Protein AF-A0A9D6DFU1-F1 (afdb_monomer_lite)

Foldseek 3Di:
DLVLLVVLLVVLCVVCVPPDQVQQLPDLDPPDARNLLVLLQLLLLLCCQQPPVVPHDDGPDPCSCVQHVPVNDDRNCNSVDPGDGPVVSVVSSVVSSVVNSVSVVPDDDDPSNVVSVVVSSVVSVVD

Structure (mmCIF, N/CA/C/O backbone):
data_AF-A0A9D6DFU1-F1
#
_entry.id   AF-A0A9D6DFU1-F1
#
loop_
_atom_site.group_PDB
_atom_site.id
_atom_site.type_symbol
_atom_site.label_atom_id
_atom_site.label_alt_id
_atom_site.label_comp_id
_atom_site.label_asym_id
_atom_site.label_entity_id
_atom_site.label_seq_id
_atom_site.pdbx_PDB_ins_code
_atom_site.Cartn_x
_atom_site.Cartn_y
_atom_site.Cartn_z
_atom_site.occupancy
_atom_site.B_iso_or_equiv
_atom_site.auth_seq_id
_atom_site.auth_comp_id
_atom_site.auth_asym_id
_atom_site.auth_atom_id
_atom_site.pdbx_PDB_model_num
ATOM 1 N N . MET A 1 1 ? -16.594 -4.022 7.033 1.00 90.56 1 MET A N 1
ATOM 2 C CA . MET A 1 1 ? -15.327 -3.280 6.840 1.00 90.56 1 MET A CA 1
ATOM 3 C C . MET A 1 1 ? -14.177 -4.245 6.630 1.00 90.56 1 MET A C 1
ATOM 5 O O . MET A 1 1 ? -13.506 -4.096 5.626 1.00 90.56 1 MET A O 1
ATOM 9 N N . THR A 1 2 ? -13.998 -5.253 7.495 1.00 95.56 2 THR A N 1
ATOM 10 C CA . THR A 1 2 ? -13.012 -6.333 7.288 1.00 95.56 2 THR A CA 1
ATOM 11 C C . THR A 1 2 ? -13.123 -6.966 5.905 1.00 95.56 2 THR A C 1
ATOM 13 O O . THR A 1 2 ? -12.137 -6.986 5.185 1.00 95.56 2 THR A O 1
ATOM 16 N N . ASP A 1 3 ? -14.332 -7.363 5.498 1.00 97.38 3 ASP A N 1
ATOM 17 C CA . ASP A 1 3 ? -14.544 -8.051 4.219 1.00 97.38 3 ASP A CA 1
ATOM 18 C C . ASP A 1 3 ? -14.146 -7.178 3.025 1.00 97.38 3 ASP A C 1
ATOM 20 O O . ASP A 1 3 ? -13.471 -7.660 2.130 1.00 97.38 3 ASP A O 1
ATOM 24 N N . LEU A 1 4 ? -14.467 -5.877 3.062 1.00 97.88 4 LEU A N 1
ATOM 25 C CA . LEU A 1 4 ? -14.084 -4.917 2.017 1.00 97.88 4 LEU A CA 1
ATOM 26 C C . LEU A 1 4 ? -12.561 -4.783 1.895 1.00 97.88 4 LEU A C 1
ATOM 28 O O . LEU A 1 4 ? -12.022 -4.783 0.797 1.00 97.88 4 LEU A O 1
ATOM 32 N N . VAL A 1 5 ? -11.864 -4.683 3.031 1.00 98.50 5 VAL A N 1
ATOM 33 C CA . VAL A 1 5 ? -10.397 -4.591 3.064 1.00 98.50 5 VAL A CA 1
ATOM 34 C C . VAL A 1 5 ? -9.761 -5.878 2.538 1.00 98.50 5 VAL A C 1
ATOM 36 O O . VAL A 1 5 ? -8.813 -5.825 1.757 1.00 98.50 5 VAL A O 1
ATOM 39 N N . THR A 1 6 ? -10.278 -7.036 2.953 1.00 98.50 6 THR A N 1
ATOM 40 C CA . THR A 1 6 ? -9.779 -8.338 2.503 1.00 98.50 6 THR A CA 1
ATOM 41 C C . THR A 1 6 ? -10.053 -8.570 1.019 1.00 98.50 6 THR A C 1
ATOM 43 O O . THR A 1 6 ? -9.173 -9.076 0.329 1.00 98.50 6 THR A O 1
ATOM 46 N N . GLU A 1 7 ? -11.228 -8.189 0.517 1.00 98.62 7 GLU A N 1
ATOM 47 C CA . GLU A 1 7 ? -11.605 -8.330 -0.892 1.00 98.62 7 GLU A CA 1
ATOM 48 C C . GLU A 1 7 ? -10.728 -7.462 -1.800 1.00 98.62 7 GLU A C 1
ATOM 50 O O . GLU A 1 7 ? -10.139 -7.997 -2.738 1.00 98.62 7 GLU A O 1
ATOM 55 N N . ALA A 1 8 ? -10.564 -6.172 -1.479 1.00 98.69 8 ALA A N 1
ATOM 56 C CA . ALA A 1 8 ? -9.706 -5.267 -2.246 1.00 98.69 8 ALA A CA 1
ATOM 57 C C . ALA A 1 8 ? -8.266 -5.801 -2.321 1.00 98.69 8 ALA A C 1
ATOM 59 O O . ALA A 1 8 ? -7.721 -5.993 -3.408 1.00 98.69 8 ALA A O 1
ATOM 60 N N . ARG A 1 9 ? -7.685 -6.184 -1.172 1.00 98.69 9 ARG A N 1
ATOM 61 C CA . ARG A 1 9 ? -6.326 -6.744 -1.133 1.00 98.69 9 ARG A CA 1
ATOM 62 C C . ARG A 1 9 ? -6.214 -8.052 -1.910 1.00 98.69 9 ARG A C 1
ATOM 64 O O . ARG A 1 9 ? -5.238 -8.256 -2.630 1.00 98.69 9 ARG A O 1
ATOM 71 N N . ALA A 1 10 ? -7.186 -8.953 -1.768 1.00 98.69 10 ALA A N 1
ATOM 72 C CA . ALA A 1 10 ? -7.193 -10.211 -2.507 1.00 98.69 10 ALA A CA 1
ATOM 73 C C . ALA A 1 10 ? -7.251 -9.964 -4.019 1.00 98.69 10 ALA A C 1
ATOM 75 O O . ALA A 1 10 ? -6.532 -10.624 -4.769 1.00 98.69 10 ALA A O 1
ATOM 76 N N . ARG A 1 11 ? -8.041 -8.977 -4.459 1.00 98.69 11 ARG A N 1
ATOM 77 C CA . ARG A 1 11 ? -8.144 -8.600 -5.866 1.00 98.69 11 ARG A CA 1
ATOM 78 C C . ARG A 1 11 ? -6.831 -8.041 -6.410 1.00 98.69 11 ARG A C 1
ATOM 80 O O . ARG A 1 11 ? -6.394 -8.484 -7.468 1.00 98.69 11 ARG A O 1
ATOM 87 N N . THR A 1 12 ? -6.168 -7.137 -5.689 1.00 98.69 12 THR A N 1
ATOM 88 C CA . THR A 1 12 ? -4.846 -6.621 -6.081 1.00 98.69 12 THR A CA 1
ATOM 89 C C . THR A 1 12 ? -3.823 -7.747 -6.218 1.00 98.69 12 THR A C 1
ATOM 91 O O . THR A 1 12 ? -3.077 -7.778 -7.193 1.00 98.69 12 THR A O 1
ATOM 94 N N . LEU A 1 13 ? -3.807 -8.704 -5.283 1.00 98.69 13 LEU A N 1
ATOM 95 C CA . LEU A 1 13 ? -2.904 -9.859 -5.343 1.00 98.69 13 LEU A CA 1
ATOM 96 C C . LEU A 1 13 ? -3.216 -10.791 -6.520 1.00 98.69 13 LEU A C 1
ATOM 98 O O . LEU A 1 13 ? -2.290 -11.286 -7.158 1.00 98.69 13 LEU A O 1
ATOM 102 N N . GLU A 1 14 ? -4.495 -11.014 -6.829 1.00 98.56 14 GLU A N 1
ATOM 103 C CA . GLU A 1 14 ? -4.923 -11.797 -7.993 1.00 98.56 14 GLU A CA 1
ATOM 104 C C . GLU A 1 14 ? -4.436 -11.164 -9.305 1.00 98.56 14 GLU A C 1
ATOM 106 O O . GLU A 1 14 ? -3.911 -11.869 -10.163 1.00 98.56 14 GLU A O 1
ATOM 111 N N . LEU A 1 15 ? -4.550 -9.836 -9.438 1.00 98.31 15 LEU A N 1
ATOM 112 C CA . LEU A 1 15 ? -4.170 -9.087 -10.644 1.00 98.31 15 LEU A CA 1
ATOM 113 C C . LEU A 1 15 ? -2.673 -9.143 -10.976 1.00 98.31 15 LEU A C 1
ATOM 115 O O . LEU A 1 15 ? -2.296 -8.863 -12.112 1.00 98.31 15 LEU A O 1
ATOM 119 N N . ILE A 1 16 ? -1.825 -9.478 -10.002 1.00 97.69 16 ILE A N 1
ATOM 120 C CA . ILE A 1 16 ? -0.374 -9.592 -10.191 1.00 97.69 16 ILE A CA 1
ATOM 121 C C . ILE A 1 16 ? 0.142 -11.029 -10.070 1.00 97.69 16 ILE A C 1
ATOM 123 O O . ILE A 1 16 ? 1.355 -11.248 -10.109 1.00 97.69 16 ILE A O 1
ATOM 127 N N . ALA A 1 17 ? -0.736 -12.006 -9.837 1.00 97.56 17 ALA A N 1
ATOM 128 C CA . ALA A 1 17 ? -0.333 -13.364 -9.481 1.00 97.56 17 ALA A CA 1
ATOM 129 C C . ALA A 1 17 ? 0.416 -14.080 -10.616 1.00 97.56 17 ALA A C 1
ATOM 131 O O . ALA A 1 17 ? 1.310 -14.879 -10.345 1.00 97.56 17 ALA A O 1
ATOM 132 N N . ASP A 1 18 ? 0.074 -13.778 -11.867 1.00 97.69 18 ASP A N 1
ATOM 133 C CA . ASP A 1 18 ? 0.616 -14.394 -13.082 1.00 97.69 18 ASP A CA 1
ATOM 134 C C . ASP A 1 18 ? 1.740 -13.582 -13.746 1.00 97.69 18 ASP A C 1
ATOM 136 O O . ASP A 1 18 ? 2.233 -13.964 -14.807 1.00 97.69 18 ASP A O 1
ATOM 140 N N . LEU A 1 19 ? 2.157 -12.474 -13.127 1.00 97.94 19 LEU A N 1
ATOM 141 C CA . LEU A 1 19 ? 3.246 -11.637 -13.621 1.00 97.94 19 LEU A CA 1
ATOM 142 C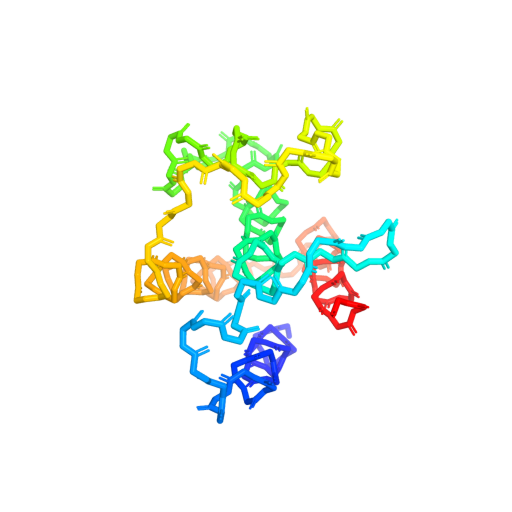 C . LEU A 1 19 ? 4.597 -12.117 -13.093 1.00 97.94 19 LEU A C 1
ATOM 144 O O . LEU A 1 19 ? 4.727 -12.450 -11.914 1.00 97.94 19 LEU A O 1
ATOM 148 N N . GLU A 1 20 ? 5.614 -12.074 -13.946 1.00 97.62 20 GLU A N 1
ATOM 149 C CA . GLU A 1 20 ? 7.022 -12.226 -13.567 1.00 97.62 20 GLU A CA 1
ATOM 150 C C . GLU A 1 20 ? 7.590 -10.919 -12.982 1.00 97.62 20 GLU A C 1
ATOM 152 O O . GLU A 1 20 ? 7.048 -9.827 -13.191 1.00 97.62 20 GLU A O 1
ATOM 157 N N . ASP A 1 21 ? 8.716 -11.005 -12.271 1.00 96.50 21 ASP A N 1
ATOM 158 C CA . ASP A 1 21 ? 9.329 -9.855 -11.590 1.00 96.50 21 ASP A CA 1
ATOM 159 C C . ASP A 1 21 ? 9.693 -8.717 -12.565 1.00 96.50 21 ASP A C 1
ATOM 161 O O . ASP A 1 21 ? 9.469 -7.541 -12.266 1.00 96.50 21 ASP A O 1
ATOM 165 N N . GLU A 1 22 ? 10.168 -9.034 -13.773 1.00 95.88 22 GLU A N 1
ATOM 166 C CA . GLU A 1 22 ? 10.453 -8.032 -14.806 1.00 95.88 22 GLU A CA 1
ATOM 167 C C . GLU A 1 22 ? 9.181 -7.335 -15.317 1.00 95.88 22 GLU A C 1
ATOM 169 O O . GLU A 1 22 ? 9.210 -6.148 -15.659 1.00 95.88 22 GLU A O 1
ATOM 174 N N . GLN A 1 23 ? 8.049 -8.046 -15.352 1.00 97.12 23 GLN A N 1
ATOM 175 C CA . GLN A 1 23 ? 6.762 -7.481 -15.771 1.00 97.12 23 GLN A CA 1
ATOM 176 C C . GLN A 1 23 ? 6.189 -6.534 -14.713 1.00 97.12 23 GLN A C 1
ATOM 178 O O . GLN A 1 23 ? 5.512 -5.570 -15.073 1.00 97.12 23 GLN A O 1
ATOM 183 N N . LEU A 1 24 ? 6.508 -6.751 -13.432 1.00 97.31 24 LEU A N 1
ATOM 184 C CA . LEU A 1 24 ? 6.132 -5.838 -12.350 1.00 97.31 24 LEU A CA 1
ATOM 185 C C . LEU A 1 24 ? 6.884 -4.505 -12.402 1.00 97.31 24 LEU A C 1
ATOM 187 O O . LEU A 1 24 ? 6.392 -3.500 -11.891 1.00 97.31 24 LEU A O 1
ATOM 191 N N . VAL A 1 25 ? 8.059 -4.461 -13.026 1.00 96.50 25 VAL A N 1
ATOM 192 C CA . VAL A 1 25 ? 8.752 -3.196 -13.304 1.00 96.50 25 VAL A CA 1
ATOM 193 C C . VAL A 1 25 ? 8.173 -2.553 -14.566 1.00 96.50 25 VAL A C 1
ATOM 195 O O . VAL A 1 25 ? 7.812 -1.374 -14.560 1.00 96.50 25 VAL A O 1
ATOM 198 N N . GLY A 1 26 ? 8.038 -3.337 -15.640 1.00 93.62 26 GLY A N 1
ATOM 199 C CA . GLY A 1 26 ? 7.457 -2.881 -16.900 1.00 93.62 26 GLY A CA 1
ATOM 200 C C . GLY A 1 26 ? 8.232 -1.731 -17.573 1.00 93.62 26 GLY A C 1
ATOM 201 O O . GLY A 1 26 ? 9.288 -1.295 -17.106 1.00 93.62 26 GLY A O 1
ATOM 202 N N . PRO A 1 27 ? 7.743 -1.222 -18.717 1.00 95.12 27 PRO A N 1
ATOM 203 C CA . PRO A 1 27 ? 8.391 -0.122 -19.422 1.00 95.12 27 PRO A CA 1
ATOM 204 C C . PRO A 1 27 ? 8.155 1.227 -18.727 1.00 95.12 27 PRO A C 1
ATOM 206 O O . PRO A 1 27 ? 7.058 1.515 -18.248 1.00 95.12 27 PRO A O 1
ATOM 209 N N . ARG A 1 28 ? 9.154 2.115 -18.778 1.00 96.19 28 ARG A N 1
ATOM 210 C CA . ARG A 1 28 ? 9.000 3.514 -18.355 1.00 96.19 28 ARG A CA 1
ATOM 211 C C . ARG A 1 28 ? 8.180 4.298 -19.380 1.00 96.19 28 ARG A C 1
ATOM 213 O O . ARG A 1 28 ? 8.695 4.687 -20.428 1.00 96.19 28 ARG A O 1
ATOM 220 N N . LEU A 1 29 ? 6.910 4.551 -19.072 1.00 95.19 29 LEU A N 1
ATOM 221 C CA . LEU A 1 29 ? 6.006 5.372 -19.881 1.00 95.19 29 LEU A CA 1
ATOM 222 C C . LEU A 1 29 ? 5.413 6.493 -19.026 1.00 95.19 29 LEU A C 1
ATOM 224 O O . LEU A 1 29 ? 5.164 6.312 -17.842 1.00 95.19 29 LEU A O 1
ATOM 228 N N . LYS A 1 30 ? 5.092 7.630 -19.648 1.00 93.94 30 LYS A N 1
ATOM 229 C CA . LYS A 1 30 ? 4.572 8.830 -18.960 1.00 93.94 30 LYS A CA 1
ATOM 230 C C . LYS A 1 30 ? 3.191 8.670 -18.306 1.00 93.94 30 LYS A C 1
ATOM 232 O O . LYS A 1 30 ? 2.727 9.598 -17.657 1.00 93.94 30 LYS A O 1
ATOM 237 N N . ILE A 1 31 ? 2.506 7.557 -18.560 1.00 93.75 31 ILE A N 1
ATOM 238 C CA . ILE A 1 31 ? 1.081 7.370 -18.242 1.00 93.75 31 ILE A CA 1
ATOM 239 C C . ILE A 1 31 ? 0.798 6.163 -17.343 1.00 93.75 31 ILE A C 1
ATOM 241 O O . ILE A 1 31 ? -0.347 5.971 -16.956 1.00 93.75 31 ILE A O 1
ATOM 245 N N . VAL A 1 32 ? 1.807 5.349 -17.032 1.00 95.12 32 VAL A N 1
ATOM 246 C CA . VAL A 1 32 ? 1.685 4.218 -16.097 1.00 95.12 32 VAL A CA 1
ATOM 247 C C . VAL A 1 32 ? 2.758 4.332 -15.034 1.00 95.12 32 VAL A C 1
ATOM 249 O O . VAL A 1 32 ? 3.722 5.056 -15.239 1.00 95.12 32 VAL A O 1
ATOM 252 N N . ASN A 1 33 ? 2.619 3.622 -13.928 1.00 97.50 33 ASN A N 1
ATOM 253 C CA . ASN A 1 33 ? 3.677 3.444 -12.937 1.00 97.50 33 ASN A CA 1
ATOM 254 C C . ASN A 1 33 ? 4.233 2.015 -13.026 1.00 97.50 33 ASN A C 1
ATOM 256 O O . ASN A 1 33 ? 3.552 1.142 -13.571 1.00 97.50 33 ASN A O 1
ATOM 260 N N . PRO A 1 34 ? 5.443 1.746 -12.500 1.00 97.75 34 PRO A N 1
ATOM 261 C CA . PRO A 1 34 ? 5.873 0.367 -12.313 1.00 97.75 34 PRO A CA 1
ATOM 262 C C . PRO A 1 34 ? 4.913 -0.314 -11.330 1.00 97.75 34 PRO A C 1
ATOM 264 O O . PRO A 1 34 ? 4.665 0.216 -10.248 1.00 97.75 34 PRO A O 1
ATOM 267 N N . LEU A 1 35 ? 4.374 -1.483 -11.683 1.00 97.81 35 LEU A N 1
ATOM 268 C CA . LEU A 1 35 ? 3.387 -2.193 -10.857 1.00 97.81 35 LEU A CA 1
ATOM 269 C C . LEU A 1 35 ? 3.937 -2.545 -9.470 1.00 97.81 35 LEU A C 1
ATOM 271 O O . LEU A 1 35 ? 3.206 -2.484 -8.487 1.00 97.81 35 LEU A O 1
ATOM 275 N N . LEU A 1 36 ? 5.237 -2.838 -9.365 1.00 98.56 36 LEU A N 1
ATOM 276 C CA . LEU A 1 36 ? 5.907 -3.054 -8.081 1.00 98.56 36 LEU A CA 1
ATOM 277 C C . LEU A 1 36 ? 5.821 -1.820 -7.167 1.00 98.56 36 LEU A C 1
ATOM 279 O O . LEU A 1 36 ? 5.700 -1.954 -5.950 1.00 98.56 36 LEU A O 1
ATOM 283 N N . TRP A 1 37 ? 5.872 -0.618 -7.745 1.00 98.69 37 TRP A N 1
ATOM 284 C CA . TRP A 1 37 ? 5.661 0.622 -7.005 1.00 98.69 37 TRP A CA 1
ATOM 285 C C . TRP A 1 37 ? 4.189 0.792 -6.631 1.00 98.69 37 TRP A C 1
ATOM 287 O O . TRP A 1 37 ? 3.907 1.143 -5.490 1.00 98.69 37 TRP A O 1
ATOM 297 N N . GLU A 1 38 ? 3.266 0.495 -7.550 1.00 98.50 38 GLU A N 1
ATOM 298 C CA . GLU A 1 38 ? 1.820 0.642 -7.324 1.00 98.50 38 GLU A CA 1
ATOM 299 C C . GLU A 1 38 ? 1.303 -0.215 -6.171 1.00 98.50 38 GLU A C 1
ATOM 301 O O . GLU A 1 38 ? 0.660 0.302 -5.258 1.00 98.50 38 GLU A O 1
ATOM 306 N N . ILE A 1 39 ? 1.643 -1.506 -6.142 1.00 98.69 39 ILE A N 1
ATOM 307 C CA . ILE A 1 39 ? 1.173 -2.403 -5.075 1.00 98.69 39 ILE A CA 1
ATOM 308 C C . ILE A 1 39 ? 1.757 -2.024 -3.702 1.00 98.69 39 ILE A C 1
ATOM 310 O O . ILE A 1 39 ? 1.101 -2.165 -2.669 1.00 98.69 39 ILE A O 1
ATOM 314 N N . GLY A 1 40 ? 2.979 -1.480 -3.677 1.00 98.75 40 GLY A N 1
ATOM 315 C CA . GLY A 1 40 ? 3.552 -0.910 -2.461 1.00 98.75 40 GLY A CA 1
ATOM 316 C C . GLY A 1 40 ? 2.880 0.408 -2.069 1.00 98.75 40 GLY A C 1
ATOM 317 O O . GLY A 1 40 ? 2.658 0.655 -0.885 1.00 98.75 40 GLY A O 1
ATOM 318 N N . HIS A 1 41 ? 2.483 1.220 -3.051 1.00 98.88 41 HIS A N 1
ATOM 319 C CA . HIS A 1 41 ? 1.796 2.487 -2.839 1.00 98.88 41 HIS A CA 1
ATOM 320 C C . HIS A 1 41 ? 0.400 2.321 -2.250 1.00 98.88 41 HIS A C 1
ATOM 322 O O . HIS A 1 41 ? 0.093 2.999 -1.270 1.00 98.88 41 HIS A O 1
ATOM 328 N N . VAL A 1 42 ? -0.420 1.399 -2.756 1.00 98.75 42 VAL A N 1
ATOM 329 C CA . VAL A 1 42 ? -1.758 1.165 -2.184 1.00 98.75 42 VAL A CA 1
ATOM 330 C C . VAL A 1 42 ? -1.678 0.682 -0.731 1.00 98.75 42 VAL A C 1
ATOM 332 O O . VAL A 1 42 ? -2.420 1.170 0.124 1.00 98.75 42 VAL A O 1
ATOM 335 N N . ALA A 1 43 ? -0.705 -0.177 -0.400 1.00 98.75 43 ALA A N 1
ATOM 336 C CA . ALA A 1 43 ? -0.470 -0.591 0.982 1.00 98.75 43 ALA A CA 1
ATOM 337 C C . ALA A 1 43 ? 0.074 0.549 1.854 1.00 98.75 43 ALA A C 1
ATOM 339 O O . ALA A 1 43 ? -0.398 0.740 2.974 1.00 98.75 43 ALA A O 1
ATOM 340 N N . TRP A 1 44 ? 1.011 1.356 1.351 1.00 98.75 44 TRP A N 1
ATOM 341 C CA . TRP A 1 44 ? 1.480 2.551 2.057 1.00 98.75 44 TRP A CA 1
ATOM 342 C C . TRP A 1 44 ? 0.340 3.542 2.315 1.00 98.75 44 TRP A C 1
ATOM 344 O O . TRP A 1 44 ? 0.226 4.074 3.417 1.00 98.75 44 TRP A O 1
ATOM 354 N N . PHE A 1 45 ? -0.540 3.764 1.338 1.00 98.75 45 PHE A N 1
ATOM 355 C CA . PHE A 1 45 ? -1.676 4.669 1.474 1.00 98.75 45 PHE A CA 1
ATOM 356 C C . PHE A 1 45 ? -2.635 4.161 2.555 1.00 98.75 45 PHE A C 1
ATOM 358 O O . PHE A 1 45 ? -3.030 4.911 3.453 1.00 98.75 45 PHE A O 1
ATOM 365 N N . GLN A 1 46 ? -2.949 2.864 2.532 1.00 98.56 46 GLN A N 1
ATOM 366 C CA . GLN A 1 46 ? -3.761 2.228 3.562 1.00 98.56 46 GLN A CA 1
ATOM 367 C C . GLN A 1 46 ? -3.135 2.372 4.958 1.00 98.56 46 GLN A C 1
ATOM 369 O O . GLN A 1 46 ? -3.810 2.807 5.891 1.00 98.56 46 GLN A O 1
ATOM 374 N N . GLU A 1 47 ? -1.840 2.092 5.103 1.00 98.19 47 GLU A N 1
ATOM 375 C CA . GLU A 1 47 ? -1.093 2.268 6.351 1.00 98.19 47 GLU A CA 1
ATOM 376 C C . GLU A 1 47 ? -1.107 3.722 6.847 1.00 98.19 47 GLU A C 1
ATOM 378 O O . GLU A 1 47 ? -1.402 3.989 8.021 1.00 98.19 47 GLU A O 1
ATOM 383 N N . ARG A 1 48 ? -0.855 4.680 5.949 1.00 97.75 48 ARG A N 1
ATOM 384 C CA . ARG A 1 48 ? -0.802 6.109 6.261 1.00 97.75 48 ARG A CA 1
ATOM 385 C C . ARG A 1 48 ? -2.103 6.585 6.890 1.00 97.75 48 ARG A C 1
ATOM 387 O O . ARG A 1 48 ? -2.052 7.297 7.895 1.00 97.75 48 ARG A O 1
ATOM 394 N N . TRP A 1 49 ? -3.242 6.200 6.319 1.00 97.38 49 TRP A N 1
ATOM 395 C CA . TRP A 1 49 ? -4.555 6.692 6.740 1.00 97.38 49 TRP A CA 1
ATOM 396 C C . TRP A 1 49 ? -5.194 5.866 7.851 1.00 97.38 49 TRP A C 1
ATOM 398 O O . TRP A 1 49 ? -5.790 6.443 8.757 1.00 97.38 49 TRP A O 1
ATOM 408 N N . MET A 1 50 ? -5.035 4.542 7.833 1.00 96.56 50 MET A N 1
ATOM 409 C CA . MET A 1 50 ? -5.648 3.673 8.841 1.00 96.56 50 MET A CA 1
ATOM 410 C C . MET A 1 50 ? -4.828 3.559 10.125 1.00 96.56 50 MET A C 1
ATOM 412 O O . MET A 1 50 ? -5.404 3.335 11.190 1.00 96.56 50 MET A O 1
ATOM 416 N N . LEU A 1 51 ? -3.500 3.691 10.060 1.00 95.38 51 LEU A N 1
ATOM 417 C CA . LEU A 1 51 ? -2.622 3.409 11.204 1.00 95.38 51 LEU A CA 1
ATOM 418 C C . LEU A 1 51 ? -1.880 4.650 11.711 1.00 95.38 51 LEU A C 1
ATOM 420 O O . LEU A 1 51 ? -1.698 4.802 12.918 1.00 95.38 51 LEU A O 1
ATOM 424 N N . ARG A 1 52 ? -1.455 5.549 10.813 1.00 94.94 52 ARG A N 1
ATOM 425 C CA . ARG A 1 52 ? -0.586 6.681 11.187 1.00 94.94 52 ARG A CA 1
ATOM 426 C C . ARG A 1 52 ? -1.264 8.040 11.276 1.00 94.94 52 ARG A C 1
ATOM 428 O O . ARG A 1 52 ? -0.709 8.933 11.914 1.00 94.94 52 ARG A O 1
ATOM 435 N N . HIS A 1 53 ? -2.385 8.253 10.593 1.00 90.69 53 HIS A N 1
ATOM 436 C CA . HIS A 1 53 ? -2.933 9.599 10.389 1.00 90.69 53 HIS A CA 1
ATOM 437 C C . HIS A 1 53 ? -3.285 10.317 11.698 1.00 90.69 53 HIS A C 1
ATOM 439 O O . HIS A 1 53 ? -3.038 11.512 11.832 1.00 90.69 53 HIS A O 1
ATOM 445 N N . ASP A 1 54 ? -3.780 9.575 12.685 1.00 86.56 54 ASP A N 1
ATOM 446 C CA . ASP A 1 54 ? -4.110 10.081 14.017 1.00 86.56 54 ASP A CA 1
ATOM 447 C C . ASP A 1 54 ? -2.925 10.051 15.004 1.00 86.56 54 ASP A C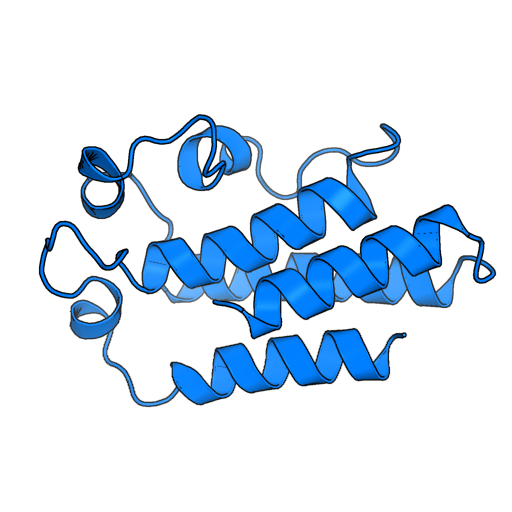 1
ATOM 449 O O . ASP A 1 54 ? -3.101 10.304 16.195 1.00 86.56 54 ASP A O 1
ATOM 453 N N . GLY A 1 55 ? -1.713 9.753 14.520 1.00 81.00 55 GLY A N 1
ATOM 454 C CA . GLY A 1 55 ? -0.478 9.749 15.304 1.00 81.00 55 GLY A CA 1
ATOM 455 C C . GLY A 1 55 ? -0.318 8.558 16.253 1.00 81.00 55 GLY A C 1
ATOM 456 O O . GLY A 1 55 ? 0.547 8.602 17.126 1.00 81.00 55 GLY A O 1
ATOM 457 N N . ARG A 1 56 ? -1.134 7.502 16.120 1.00 75.81 56 ARG A N 1
ATOM 458 C CA . ARG A 1 56 ? -1.144 6.371 17.066 1.00 75.81 56 ARG A CA 1
ATOM 459 C C . ARG A 1 56 ? -0.036 5.353 16.859 1.00 75.81 56 ARG A C 1
ATOM 461 O O . ARG A 1 56 ? 0.382 4.716 17.825 1.00 75.81 56 ARG A O 1
ATOM 468 N N . THR A 1 57 ? 0.401 5.142 15.622 1.00 89.81 57 THR A N 1
ATOM 469 C CA . THR A 1 57 ? 1.299 4.031 15.290 1.00 89.81 57 THR A CA 1
ATOM 470 C C . THR A 1 57 ? 2.509 4.536 14.505 1.00 89.81 57 THR A C 1
ATOM 472 O O . THR A 1 57 ? 2.351 5.378 13.618 1.00 89.81 57 THR A O 1
ATOM 475 N N . PRO A 1 58 ? 3.731 4.062 14.818 1.00 93.44 58 PRO A N 1
ATOM 476 C CA . PRO A 1 58 ? 4.887 4.303 13.963 1.00 93.44 58 PRO A CA 1
ATOM 477 C C . PRO A 1 58 ? 4.696 3.619 12.603 1.00 93.44 58 PRO A C 1
ATOM 479 O O . PRO A 1 58 ? 3.919 2.663 12.502 1.00 93.44 58 PRO A O 1
ATOM 482 N N . PRO A 1 59 ? 5.411 4.065 11.559 1.00 95.94 59 PRO A N 1
ATOM 483 C CA . PRO A 1 59 ? 5.315 3.412 10.271 1.00 95.94 59 PRO A CA 1
ATOM 484 C C . PRO A 1 59 ? 5.792 1.968 10.321 1.00 95.94 59 PRO A C 1
ATOM 486 O O . PRO A 1 59 ? 6.716 1.635 11.065 1.00 95.94 59 PRO A O 1
ATOM 489 N N . VAL A 1 60 ? 5.170 1.120 9.502 1.00 96.50 60 VAL A N 1
ATOM 490 C CA . VAL A 1 60 ? 5.619 -0.271 9.312 1.00 96.50 60 VAL A CA 1
ATOM 491 C C . VAL A 1 60 ? 7.045 -0.279 8.754 1.00 96.50 60 VAL A C 1
ATOM 493 O O . VAL A 1 60 ? 7.890 -1.053 9.196 1.00 96.50 60 VAL A O 1
ATOM 496 N N . ARG A 1 61 ? 7.337 0.655 7.842 1.00 96.25 61 ARG A N 1
ATOM 497 C CA . ARG A 1 61 ? 8.669 0.887 7.283 1.00 96.25 61 ARG A CA 1
ATOM 498 C C . ARG A 1 61 ? 9.074 2.350 7.403 1.00 96.25 61 ARG A C 1
ATOM 500 O O . ARG A 1 61 ? 8.360 3.232 6.937 1.00 96.25 61 ARG A O 1
ATOM 507 N N . ALA A 1 62 ? 10.253 2.609 7.966 1.00 96.25 62 ALA A N 1
ATOM 508 C CA . ALA A 1 62 ? 10.753 3.972 8.165 1.00 96.25 62 ALA A CA 1
ATOM 509 C C . ALA A 1 62 ? 11.000 4.740 6.851 1.00 96.25 62 ALA A C 1
ATOM 511 O O . ALA A 1 62 ? 10.916 5.964 6.837 1.00 96.25 62 ALA A O 1
ATOM 512 N N . ASP A 1 63 ? 11.290 4.032 5.759 1.00 97.31 63 ASP A N 1
ATOM 513 C CA . ASP A 1 63 ? 11.527 4.588 4.424 1.00 97.31 63 ASP A CA 1
ATOM 514 C C . ASP A 1 63 ? 10.256 4.685 3.561 1.00 97.31 63 ASP A C 1
ATOM 516 O O . ASP A 1 63 ? 10.318 5.213 2.452 1.00 97.31 63 ASP A O 1
ATOM 520 N N . GLY A 1 64 ? 9.096 4.233 4.056 1.00 97.75 64 GLY A N 1
ATOM 521 C CA . GLY A 1 64 ? 7.878 4.105 3.250 1.00 97.75 64 GLY A CA 1
ATOM 522 C C . GLY A 1 64 ? 7.435 5.407 2.574 1.00 97.75 64 GLY A C 1
ATOM 523 O O . GLY A 1 64 ? 7.122 5.399 1.388 1.00 97.75 64 GLY A O 1
ATOM 524 N N . ASP A 1 65 ? 7.501 6.538 3.283 1.00 97.88 65 ASP A N 1
ATOM 525 C CA . ASP A 1 65 ? 7.145 7.855 2.725 1.00 97.88 65 ASP A CA 1
ATOM 526 C C . ASP A 1 65 ? 8.073 8.261 1.566 1.00 97.88 65 ASP A C 1
ATOM 528 O O . ASP A 1 65 ? 7.637 8.876 0.600 1.00 97.88 65 ASP A O 1
ATOM 532 N N . THR A 1 66 ? 9.351 7.874 1.614 1.00 98.00 66 THR A N 1
ATOM 533 C CA . THR A 1 66 ? 10.312 8.182 0.541 1.00 98.00 66 THR A CA 1
ATOM 534 C C . THR A 1 66 ? 10.171 7.272 -0.674 1.00 98.00 66 THR A C 1
ATOM 536 O O . THR A 1 66 ? 10.633 7.623 -1.758 1.00 98.00 66 THR A O 1
ATOM 539 N N . LEU A 1 67 ? 9.542 6.109 -0.494 1.00 98.38 67 LEU A N 1
ATOM 540 C CA . LEU A 1 67 ? 9.335 5.135 -1.557 1.00 98.38 67 LEU A CA 1
ATOM 541 C C . LEU A 1 67 ? 7.986 5.331 -2.241 1.00 98.38 67 LEU A C 1
ATOM 543 O O . LEU A 1 67 ? 7.935 5.288 -3.464 1.00 98.38 67 LEU A O 1
ATOM 547 N N . TRP A 1 68 ? 6.915 5.573 -1.486 1.00 98.62 68 TRP A N 1
ATOM 548 C CA . TRP A 1 68 ? 5.548 5.405 -1.982 1.00 98.62 68 TRP A CA 1
ATOM 549 C C . TRP A 1 68 ? 4.623 6.605 -1.792 1.00 98.62 68 TRP A C 1
ATOM 551 O O . TRP A 1 68 ? 3.484 6.544 -2.250 1.00 98.62 68 TRP A O 1
ATOM 561 N N . ASP A 1 69 ? 5.060 7.706 -1.179 1.00 98.19 69 ASP A N 1
ATOM 562 C CA . ASP A 1 69 ? 4.219 8.904 -1.117 1.00 98.19 69 ASP A CA 1
ATOM 563 C C . ASP A 1 69 ? 4.076 9.519 -2.513 1.00 98.19 69 ASP A C 1
ATOM 565 O O . ASP A 1 69 ? 4.979 10.184 -3.020 1.00 98.19 69 ASP A O 1
ATOM 569 N N . SER A 1 70 ? 2.922 9.319 -3.148 1.00 96.56 70 SER A N 1
ATOM 570 C CA . SER A 1 70 ? 2.648 9.812 -4.499 1.00 96.56 70 SER A CA 1
ATOM 571 C C . SER A 1 70 ? 2.734 11.335 -4.625 1.00 96.56 70 SER A C 1
ATOM 573 O O . SER A 1 70 ? 2.931 11.825 -5.738 1.00 96.56 70 SER A O 1
ATOM 575 N N . ALA A 1 71 ? 2.569 12.080 -3.525 1.00 96.50 71 ALA A N 1
ATOM 576 C CA . ALA A 1 71 ? 2.695 13.533 -3.510 1.00 96.50 71 ALA A CA 1
ATOM 577 C C . ALA A 1 71 ? 4.160 13.987 -3.418 1.00 96.50 71 ALA A C 1
ATOM 579 O O . ALA A 1 71 ? 4.508 15.032 -3.969 1.00 96.50 71 ALA A O 1
ATOM 580 N N . ALA A 1 72 ? 5.014 13.213 -2.743 1.00 97.00 72 ALA A N 1
ATOM 581 C CA . ALA A 1 72 ? 6.425 13.547 -2.548 1.00 97.00 72 ALA A CA 1
ATOM 582 C C . ALA A 1 72 ? 7.355 12.914 -3.595 1.00 97.00 72 ALA A C 1
ATOM 584 O O . ALA A 1 72 ? 8.397 13.487 -3.902 1.00 97.00 72 ALA A O 1
ATOM 585 N N . VAL A 1 73 ? 6.987 11.754 -4.143 1.00 97.56 73 VAL A N 1
ATOM 586 C CA . VAL A 1 73 ? 7.782 10.960 -5.085 1.00 97.56 73 VAL A CA 1
ATOM 587 C C . VAL A 1 73 ? 7.341 11.250 -6.528 1.00 97.56 73 VAL A C 1
ATOM 589 O O . VAL A 1 73 ? 6.275 10.781 -6.961 1.00 97.56 73 VAL A O 1
ATOM 592 N N . PRO A 1 74 ? 8.157 11.979 -7.321 1.00 96.94 74 PRO A N 1
ATOM 593 C CA . PRO A 1 74 ? 7.848 12.260 -8.717 1.00 96.94 74 PRO A CA 1
ATOM 594 C C . PRO A 1 74 ? 7.678 10.979 -9.533 1.00 96.94 74 PRO A C 1
ATOM 596 O O . PRO A 1 74 ? 8.441 10.028 -9.381 1.00 96.94 74 PRO A O 1
ATOM 599 N N . HIS A 1 75 ? 6.718 10.982 -10.458 1.00 97.69 75 HIS A N 1
ATOM 600 C CA . HIS A 1 75 ? 6.491 9.879 -11.401 1.00 97.69 75 HIS A CA 1
ATOM 601 C C . HIS A 1 75 ? 7.781 9.429 -12.102 1.00 97.69 75 HIS A C 1
ATOM 603 O O . HIS A 1 75 ? 8.132 8.249 -12.095 1.00 97.69 75 HIS A O 1
ATOM 609 N N . GLU A 1 76 ? 8.538 10.407 -12.599 1.00 96.44 76 GLU A N 1
ATOM 610 C CA . GLU A 1 76 ? 9.745 10.210 -13.398 1.00 96.44 76 GLU A CA 1
ATOM 611 C C . GLU A 1 76 ? 10.867 9.477 -12.663 1.00 96.44 76 GLU A C 1
ATOM 613 O O . GLU A 1 76 ? 11.822 9.113 -13.327 1.00 96.44 76 GLU A O 1
ATOM 618 N N . ILE A 1 77 ? 10.809 9.247 -11.345 1.00 96.56 77 ILE A N 1
ATOM 619 C CA . ILE A 1 77 ? 11.861 8.522 -10.606 1.00 96.56 77 ILE A CA 1
ATOM 620 C C . ILE A 1 77 ? 11.423 7.141 -10.108 1.00 96.56 77 ILE A C 1
ATOM 622 O O . ILE A 1 77 ? 12.257 6.396 -9.606 1.00 96.56 77 ILE A O 1
ATOM 626 N N . ARG A 1 78 ? 10.147 6.762 -10.263 1.00 98.25 78 ARG A N 1
ATOM 627 C CA . ARG A 1 78 ? 9.564 5.572 -9.606 1.00 98.25 78 ARG A CA 1
ATOM 628 C C . ARG A 1 78 ? 10.211 4.238 -9.998 1.00 98.25 78 ARG A C 1
ATOM 630 O O . ARG A 1 78 ? 10.184 3.310 -9.201 1.00 98.25 78 ARG A O 1
ATOM 637 N N . TRP A 1 79 ? 10.824 4.154 -11.179 1.00 97.88 79 TRP A N 1
ATOM 638 C CA . TRP A 1 79 ? 11.560 2.968 -11.647 1.00 97.88 79 TRP A CA 1
ATOM 639 C C . TRP A 1 79 ? 12.958 2.828 -11.046 1.00 97.88 79 TRP A C 1
ATOM 641 O O . TRP A 1 79 ? 13.490 1.725 -11.018 1.00 97.88 79 TRP A O 1
ATOM 651 N N . ASP A 1 80 ? 13.554 3.931 -10.590 1.00 97.38 80 ASP A N 1
ATOM 652 C CA . ASP A 1 80 ? 14.942 3.964 -10.114 1.00 97.38 80 ASP A CA 1
ATO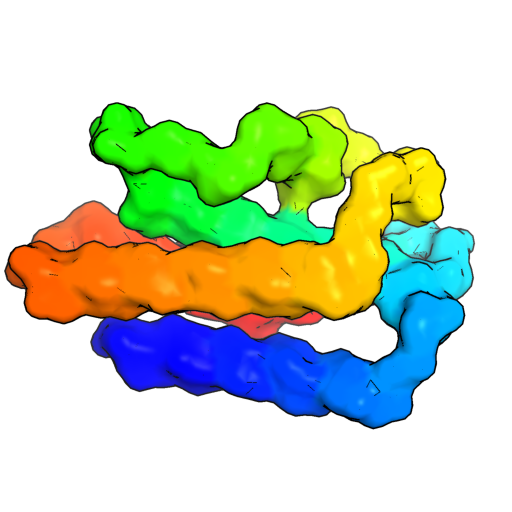M 653 C C . ASP A 1 80 ? 15.026 3.982 -8.579 1.00 97.38 80 ASP A C 1
ATOM 655 O O . ASP A 1 80 ? 16.116 4.010 -8.005 1.00 97.38 80 ASP A O 1
ATOM 659 N N . LEU A 1 81 ? 13.874 3.998 -7.899 1.00 97.75 81 LEU A N 1
ATOM 660 C CA . LEU A 1 81 ? 13.809 3.933 -6.445 1.00 97.75 81 LEU A CA 1
ATOM 661 C C . LEU A 1 81 ? 14.361 2.593 -5.943 1.00 97.75 81 LEU A C 1
ATOM 663 O O . LEU A 1 81 ? 14.155 1.563 -6.589 1.00 97.75 81 LEU A O 1
ATOM 667 N N . PRO A 1 82 ? 14.992 2.568 -4.756 1.00 97.56 82 PRO A N 1
ATOM 668 C CA . PRO A 1 82 ? 15.444 1.337 -4.120 1.00 97.56 82 PRO A CA 1
ATOM 669 C C . PRO A 1 82 ? 14.253 0.582 -3.503 1.00 97.56 82 PRO A C 1
ATOM 671 O O . PRO A 1 82 ? 14.173 0.405 -2.287 1.00 97.56 82 PRO A O 1
ATOM 674 N N . LEU A 1 83 ? 13.292 0.184 -4.340 1.00 98.19 83 LEU A N 1
ATOM 675 C CA . LEU A 1 83 ? 12.113 -0.564 -3.921 1.00 98.19 83 LEU A CA 1
ATOM 676 C C . LEU A 1 83 ? 12.525 -1.931 -3.352 1.00 98.19 83 LEU A C 1
ATOM 678 O O . LEU A 1 83 ? 13.485 -2.538 -3.839 1.00 98.19 83 LEU A O 1
ATOM 682 N N . PRO A 1 84 ? 11.801 -2.451 -2.346 1.00 98.06 84 PRO A N 1
ATOM 683 C CA . PRO A 1 84 ? 11.926 -3.847 -1.960 1.00 98.06 84 PRO A CA 1
ATOM 684 C C . PRO A 1 84 ? 11.662 -4.771 -3.154 1.00 98.06 84 PRO A C 1
ATOM 686 O O . PRO A 1 84 ? 10.976 -4.405 -4.109 1.00 98.06 84 PRO A O 1
ATOM 689 N N . SER A 1 85 ? 12.170 -6.002 -3.074 1.00 98.12 85 SER A N 1
ATOM 690 C CA . SER A 1 85 ? 11.794 -7.054 -4.023 1.00 98.12 85 SER A CA 1
ATOM 691 C C . SER A 1 85 ? 10.282 -7.292 -4.004 1.00 98.12 85 SER A C 1
ATOM 693 O O . SER A 1 85 ? 9.609 -6.921 -3.041 1.00 98.12 85 SER A O 1
ATOM 695 N N . ARG A 1 86 ? 9.747 -7.990 -5.016 1.00 98.25 86 ARG A N 1
ATOM 696 C CA . ARG A 1 86 ? 8.346 -8.444 -5.015 1.00 98.25 86 ARG A CA 1
ATOM 697 C C . ARG A 1 86 ? 7.964 -9.068 -3.676 1.00 98.25 86 ARG A C 1
ATOM 699 O O . ARG A 1 86 ? 6.994 -8.642 -3.063 1.00 98.25 86 ARG A O 1
ATOM 706 N N . GLN A 1 87 ? 8.769 -10.013 -3.195 1.00 98.44 87 GLN A N 1
ATOM 707 C CA . GLN A 1 87 ? 8.541 -10.673 -1.912 1.00 98.44 87 GLN A CA 1
ATOM 708 C C . GLN A 1 87 ? 8.513 -9.676 -0.742 1.00 98.44 87 GLN A C 1
ATOM 710 O O . GLN A 1 87 ? 7.584 -9.711 0.057 1.00 98.44 87 GLN A O 1
ATOM 715 N N . GLY A 1 88 ? 9.473 -8.747 -0.670 1.00 98.62 88 GLY A N 1
ATOM 716 C CA . GLY A 1 88 ? 9.508 -7.743 0.399 1.00 98.62 88 GLY A CA 1
ATOM 717 C C . GLY A 1 88 ? 8.330 -6.764 0.351 1.00 98.62 88 GLY A C 1
ATOM 718 O O . GLY A 1 88 ? 7.836 -6.334 1.393 1.00 98.62 88 GLY A O 1
ATOM 719 N N . THR A 1 89 ? 7.844 -6.430 -0.845 1.00 98.75 89 THR A N 1
ATOM 720 C CA . THR A 1 89 ? 6.646 -5.602 -1.017 1.00 98.75 89 THR A CA 1
ATOM 721 C C . THR A 1 89 ? 5.389 -6.373 -0.616 1.00 98.75 89 THR A C 1
ATOM 723 O O . THR A 1 89 ? 4.563 -5.829 0.108 1.00 98.75 89 THR A O 1
ATOM 726 N N . LEU A 1 90 ? 5.263 -7.651 -0.987 1.00 98.75 90 LEU A N 1
ATOM 727 C CA . LEU A 1 90 ? 4.148 -8.508 -0.566 1.00 98.75 90 LEU A CA 1
ATOM 728 C C . LEU A 1 90 ? 4.112 -8.716 0.955 1.00 98.75 90 LEU A C 1
ATOM 730 O O . LEU A 1 90 ? 3.038 -8.680 1.551 1.00 98.75 90 LEU A O 1
ATOM 734 N N . GLU A 1 91 ? 5.270 -8.884 1.596 1.00 98.75 91 GLU A N 1
ATOM 735 C CA . GLU A 1 91 ? 5.387 -8.959 3.058 1.00 98.75 91 GLU A CA 1
ATOM 736 C C . GLU A 1 91 ? 4.930 -7.660 3.724 1.00 98.75 91 GLU A C 1
ATOM 738 O O . GLU A 1 91 ? 4.146 -7.694 4.672 1.00 98.75 91 GLU A O 1
ATOM 743 N N . PHE A 1 92 ? 5.348 -6.510 3.187 1.00 98.75 92 PHE A N 1
ATOM 744 C CA . PHE A 1 92 ? 4.873 -5.207 3.647 1.00 98.75 92 PHE A CA 1
ATOM 745 C C . PHE A 1 92 ? 3.352 -5.066 3.488 1.00 98.75 92 PHE A C 1
ATOM 747 O O . PHE A 1 92 ? 2.672 -4.657 4.429 1.00 98.75 92 PHE A O 1
ATOM 754 N N . MET A 1 93 ? 2.797 -5.447 2.333 1.00 98.81 93 MET A N 1
ATOM 755 C CA . MET A 1 93 ? 1.352 -5.435 2.096 1.00 98.81 93 MET A CA 1
ATOM 756 C C . MET A 1 93 ? 0.614 -6.313 3.118 1.00 98.81 93 MET A C 1
ATOM 758 O O . MET A 1 93 ? -0.374 -5.867 3.708 1.00 98.81 93 MET A O 1
ATOM 762 N N . ALA A 1 94 ? 1.088 -7.540 3.345 1.00 98.75 94 ALA A N 1
ATOM 763 C CA . ALA A 1 94 ? 0.503 -8.465 4.313 1.00 98.75 94 ALA A CA 1
ATOM 764 C C . ALA A 1 94 ? 0.530 -7.887 5.739 1.00 98.75 94 ALA A C 1
ATOM 766 O O . ALA A 1 94 ? -0.490 -7.861 6.424 1.00 98.75 94 ALA A O 1
ATOM 767 N N . GLU A 1 95 ? 1.658 -7.317 6.159 1.00 98.69 95 GLU A N 1
ATOM 768 C CA . GLU A 1 95 ? 1.773 -6.707 7.482 1.00 98.69 95 GLU A CA 1
ATOM 769 C C . GLU A 1 95 ? 0.828 -5.507 7.663 1.00 98.69 95 GLU A C 1
ATOM 771 O O . GLU A 1 95 ? 0.216 -5.343 8.724 1.00 98.69 95 GLU A O 1
ATOM 776 N N . VAL A 1 96 ? 0.671 -4.671 6.632 1.00 98.56 96 VAL A N 1
ATOM 777 C CA . VAL A 1 96 ? -0.281 -3.555 6.671 1.00 98.56 96 VAL A CA 1
ATOM 778 C C . VAL A 1 96 ? -1.712 -4.066 6.817 1.00 98.56 96 VAL A C 1
ATOM 780 O O . VAL A 1 96 ? -2.432 -3.572 7.690 1.00 98.56 96 VAL A O 1
ATOM 783 N N . VAL A 1 97 ? -2.132 -5.047 6.006 1.00 98.50 97 VAL A N 1
ATOM 784 C CA . VAL A 1 97 ? -3.521 -5.530 6.057 1.00 98.50 97 VAL A CA 1
ATOM 785 C C . VAL A 1 97 ? -3.823 -6.191 7.399 1.00 98.50 97 VAL A C 1
ATOM 787 O O . VAL A 1 97 ? -4.864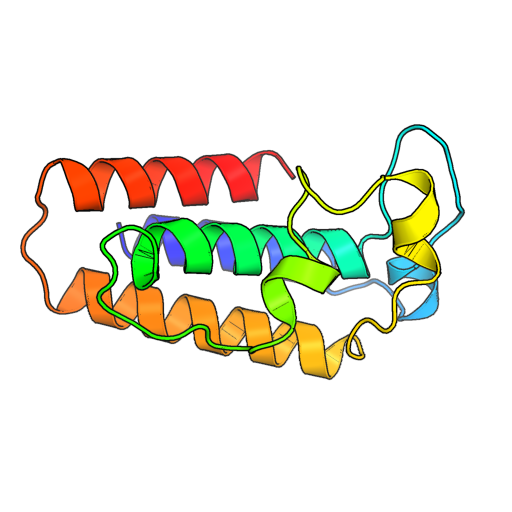 -5.903 7.985 1.00 98.50 97 VAL A O 1
ATOM 790 N N . ASP A 1 98 ? -2.886 -6.961 7.957 1.00 98.44 98 ASP A N 1
ATOM 791 C CA . ASP A 1 98 ? -3.038 -7.590 9.272 1.00 98.44 98 ASP A CA 1
ATOM 792 C C . ASP A 1 98 ? -3.239 -6.547 10.379 1.00 98.44 98 ASP A C 1
ATOM 794 O O . ASP A 1 98 ? -4.163 -6.653 11.193 1.00 98.44 98 ASP A O 1
ATOM 798 N N . ARG A 1 99 ? -2.420 -5.486 10.389 1.00 97.62 99 ARG A N 1
ATOM 799 C CA . ARG A 1 99 ? -2.543 -4.389 11.364 1.00 97.62 99 ARG A CA 1
ATOM 800 C C . ARG A 1 99 ? -3.855 -3.617 11.199 1.00 97.62 99 ARG A C 1
ATOM 802 O O . ARG A 1 99 ? -4.469 -3.234 12.198 1.00 97.62 99 ARG A O 1
ATOM 809 N N . VAL A 1 100 ? -4.312 -3.402 9.965 1.00 97.31 100 VAL A N 1
ATOM 810 C CA . VAL A 1 100 ? -5.589 -2.728 9.682 1.00 97.31 100 VAL A CA 1
ATOM 811 C C . VAL A 1 100 ? -6.780 -3.573 10.117 1.00 97.31 100 VAL A C 1
ATOM 813 O O . VAL A 1 100 ? -7.679 -3.055 10.783 1.00 97.31 100 VAL A O 1
ATOM 816 N N . LEU A 1 101 ? -6.782 -4.870 9.813 1.00 97.75 101 LEU A N 1
ATOM 817 C CA . LEU A 1 101 ? -7.829 -5.790 10.253 1.00 97.75 101 LEU A CA 1
ATOM 818 C C . LEU A 1 101 ? -7.867 -5.895 11.783 1.00 97.75 101 LEU A C 1
ATOM 820 O O . LEU A 1 101 ? -8.951 -5.853 12.367 1.00 97.75 101 LEU A O 1
ATOM 824 N N . ALA A 1 102 ? -6.706 -5.933 12.445 1.00 96.12 102 ALA A N 1
ATOM 825 C CA . ALA A 1 102 ? -6.620 -5.902 13.904 1.00 96.12 102 ALA A CA 1
ATOM 826 C C . ALA A 1 102 ? -7.207 -4.609 14.499 1.00 96.12 102 ALA A C 1
ATOM 828 O O . ALA A 1 102 ? -7.930 -4.655 15.500 1.00 96.12 102 ALA A O 1
ATOM 829 N N . ARG A 1 103 ? -6.956 -3.451 13.873 1.00 94.81 103 ARG A N 1
ATOM 830 C CA . ARG A 1 103 ? -7.565 -2.178 14.284 1.00 94.81 103 ARG A CA 1
ATOM 831 C C . ARG A 1 103 ? -9.084 -2.203 14.118 1.00 94.81 103 ARG A C 1
ATOM 833 O O . ARG A 1 103 ? -9.807 -1.902 15.062 1.00 94.81 103 ARG A O 1
ATOM 840 N N . ILE A 1 104 ? -9.573 -2.609 12.947 1.00 95.19 104 ILE A N 1
ATOM 841 C CA . ILE A 1 104 ? -11.013 -2.706 12.666 1.00 95.19 104 ILE A CA 1
ATOM 842 C C . ILE A 1 104 ? -11.706 -3.668 13.643 1.00 95.19 104 ILE A C 1
ATOM 844 O O . ILE A 1 104 ? -12.825 -3.399 14.068 1.00 95.19 104 ILE A O 1
ATOM 848 N N . GLY A 1 105 ? -11.056 -4.776 14.012 1.00 94.88 105 GLY A N 1
ATOM 849 C CA . GLY A 1 105 ? -11.606 -5.758 14.948 1.00 94.88 105 GLY A CA 1
ATOM 850 C C . GLY A 1 105 ? -11.596 -5.324 16.418 1.00 94.88 105 GLY A C 1
ATOM 851 O O . GLY A 1 105 ? -12.332 -5.901 17.216 1.00 94.88 105 GLY A O 1
ATOM 852 N N . SER A 1 106 ? -10.781 -4.332 16.791 1.00 92.38 106 SER A N 1
ATOM 853 C CA . SER A 1 106 ? -10.627 -3.875 18.182 1.00 92.38 106 SER A CA 1
ATOM 854 C C . SER A 1 106 ? -11.336 -2.554 18.497 1.00 92.38 106 SER A C 1
ATOM 856 O O . SER A 1 106 ? -11.584 -2.263 19.668 1.00 92.38 106 SER A O 1
ATOM 858 N N . GLU A 1 107 ? -11.703 -1.768 17.483 1.00 88.62 107 GLU A N 1
ATOM 859 C CA . GLU A 1 107 ? -12.369 -0.474 17.639 1.00 88.62 107 GLU A CA 1
ATOM 860 C C . GLU A 1 107 ? -13.841 -0.541 17.194 1.00 88.62 107 GLU A C 1
ATOM 862 O O . GLU A 1 107 ? -14.188 -1.150 16.184 1.00 88.62 107 GLU A O 1
ATOM 867 N N . ALA A 1 108 ? -14.736 0.130 17.926 1.00 86.44 108 ALA A N 1
ATOM 868 C CA . ALA A 1 108 ? -16.102 0.334 17.448 1.00 86.44 108 ALA A CA 1
ATOM 869 C C . ALA A 1 108 ? -16.089 1.218 16.181 1.00 86.44 108 ALA A C 1
ATOM 871 O O . ALA A 1 108 ? -15.266 2.135 16.097 1.00 86.44 108 ALA A O 1
ATOM 872 N N . PRO A 1 109 ? -17.005 1.011 15.214 1.00 81.88 109 PRO A N 1
ATOM 873 C CA . PRO A 1 109 ? -17.030 1.764 13.962 1.00 81.88 109 PRO A CA 1
ATOM 874 C C . PRO A 1 109 ? -17.402 3.235 14.203 1.00 81.88 109 PRO A C 1
ATOM 876 O O . PRO A 1 109 ? -18.567 3.631 14.165 1.00 81.88 109 PRO A O 1
ATOM 879 N N . ALA A 1 110 ? -16.389 4.057 14.468 1.00 89.94 110 ALA A N 1
ATOM 880 C CA . ALA A 1 110 ? -16.495 5.505 14.523 1.00 89.94 110 ALA A CA 1
ATOM 881 C C . ALA A 1 110 ? -16.517 6.098 13.105 1.00 89.94 110 ALA A C 1
ATOM 883 O O . ALA A 1 110 ? -16.091 5.460 12.137 1.00 89.94 110 ALA A O 1
ATOM 884 N N . ARG A 1 111 ? -16.992 7.346 12.986 1.00 93.56 111 ARG A N 1
ATOM 885 C CA . ARG A 1 111 ? -17.069 8.065 11.704 1.00 93.56 111 ARG A CA 1
ATOM 886 C C . ARG A 1 111 ? -15.723 8.075 10.978 1.00 93.56 111 ARG A C 1
ATOM 888 O O . ARG A 1 111 ? -15.681 7.704 9.812 1.00 93.56 111 ARG A O 1
ATOM 895 N N . ASP A 1 112 ? -14.654 8.451 11.673 1.00 92.69 112 ASP A N 1
ATOM 896 C CA . ASP A 1 112 ? -13.331 8.607 11.063 1.00 92.69 112 ASP A CA 1
ATOM 897 C C . ASP A 1 112 ? -12.744 7.257 10.642 1.00 92.69 112 ASP A C 1
ATOM 899 O O . ASP A 1 112 ? -12.269 7.127 9.519 1.00 92.69 112 ASP A O 1
ATOM 903 N N . LEU A 1 113 ? -12.864 6.224 11.488 1.00 93.81 113 LEU A N 1
ATOM 904 C CA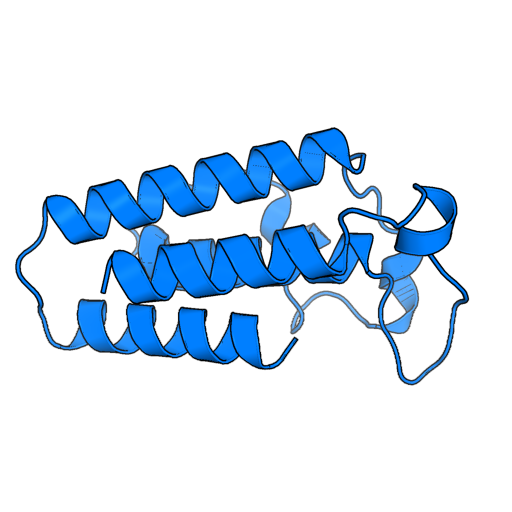 . LEU A 1 113 ? -12.429 4.865 11.150 1.00 93.81 113 LEU A CA 1
ATOM 905 C C . LEU A 1 113 ? -13.154 4.344 9.903 1.00 93.81 113 LEU A C 1
ATOM 907 O O . LEU A 1 113 ? -12.528 3.798 9.000 1.00 93.81 113 LEU A O 1
ATOM 911 N N . THR A 1 114 ? -14.471 4.551 9.834 1.00 96.31 114 THR A N 1
ATOM 912 C CA . THR A 1 114 ? -15.280 4.144 8.678 1.00 96.31 114 THR A CA 1
ATOM 913 C C . THR A 1 114 ? -14.882 4.921 7.427 1.00 96.31 114 THR A C 1
ATOM 915 O O . THR A 1 114 ? -14.722 4.334 6.360 1.00 96.31 114 THR A O 1
ATOM 918 N N . TYR A 1 115 ? -14.689 6.235 7.556 1.00 97.19 115 TYR A N 1
ATOM 919 C CA . TYR A 1 115 ? -14.286 7.100 6.455 1.00 97.19 115 TYR A CA 1
ATOM 920 C C . TYR A 1 115 ? -12.927 6.691 5.881 1.00 97.19 115 TYR A C 1
ATOM 922 O O . TYR A 1 115 ? -12.833 6.448 4.681 1.00 97.19 115 TYR A O 1
ATOM 930 N N . PHE A 1 116 ? -11.894 6.561 6.716 1.00 97.38 116 PHE A N 1
ATOM 931 C CA . PHE A 1 116 ? -10.558 6.189 6.248 1.00 97.38 116 PHE A CA 1
ATOM 932 C C . PHE A 1 116 ? -10.501 4.743 5.744 1.00 97.38 116 PHE A C 1
ATOM 934 O O . PHE A 1 116 ? -9.776 4.462 4.790 1.00 97.38 116 PHE A O 1
ATOM 941 N N . CYS A 1 117 ? -11.317 3.839 6.295 1.00 97.62 117 CYS A N 1
ATOM 942 C CA . CYS A 1 117 ? -11.444 2.485 5.762 1.00 97.62 117 CYS A CA 1
ATOM 943 C C . CYS A 1 117 ? -11.987 2.512 4.329 1.00 97.62 117 CYS A C 1
ATOM 945 O O . CYS A 1 117 ? -11.393 1.910 3.444 1.00 97.62 117 CYS A O 1
ATOM 947 N N . LEU A 1 118 ? -13.084 3.232 4.081 1.00 98.44 118 LEU A N 1
ATOM 948 C CA . LEU A 1 118 ? -13.660 3.331 2.738 1.00 98.44 118 LEU A CA 1
ATOM 949 C C . LEU A 1 118 ? -12.752 4.104 1.779 1.00 98.44 118 LEU A C 1
ATOM 951 O O . LEU A 1 118 ? -12.608 3.703 0.631 1.00 98.44 118 LEU A O 1
ATOM 955 N N . LEU A 1 119 ? -12.104 5.173 2.251 1.00 98.56 119 LEU A N 1
ATOM 956 C CA . LEU A 1 119 ? -11.133 5.932 1.463 1.00 98.56 119 LEU A CA 1
ATOM 957 C C . LEU A 1 119 ? -10.008 5.028 0.956 1.00 98.56 119 LEU A C 1
ATOM 959 O O . LEU A 1 119 ? -9.652 5.101 -0.212 1.00 98.56 119 LEU A O 1
ATOM 963 N N . THR A 1 120 ? -9.444 4.198 1.832 1.00 98.56 120 THR A N 1
ATOM 964 C CA . THR A 1 120 ? -8.303 3.343 1.484 1.00 98.56 120 THR A CA 1
ATOM 965 C C . THR A 1 120 ? -8.710 2.153 0.623 1.00 98.56 120 THR A C 1
ATOM 967 O O . THR A 1 120 ? -7.972 1.826 -0.296 1.00 98.56 120 THR A O 1
ATOM 970 N N . VAL A 1 121 ? -9.897 1.575 0.841 1.00 98.75 121 VAL A N 1
ATOM 971 C CA . VAL A 1 121 ? -10.468 0.543 -0.044 1.00 98.75 121 VAL A CA 1
ATOM 972 C C . VAL A 1 121 ? -10.702 1.099 -1.447 1.00 98.75 121 VAL A C 1
ATOM 974 O O . VAL A 1 121 ? -10.174 0.558 -2.407 1.00 98.75 121 VAL A O 1
ATOM 977 N N . PHE A 1 122 ? -11.412 2.224 -1.582 1.00 98.75 122 PHE A N 1
ATOM 978 C CA . PHE A 1 122 ? -11.686 2.799 -2.903 1.00 98.75 122 PHE A CA 1
ATOM 979 C C . PHE A 1 122 ? -10.437 3.344 -3.593 1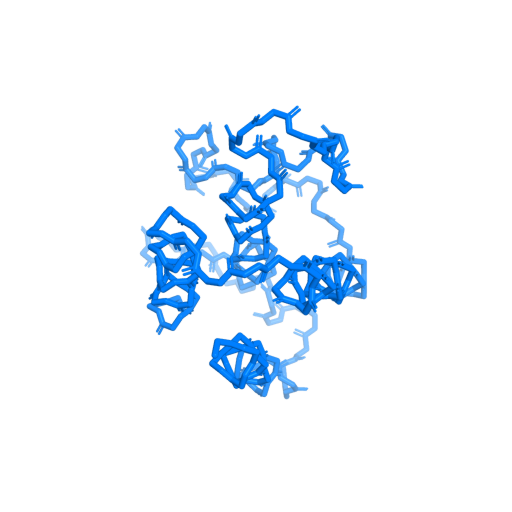.00 98.75 122 PHE A C 1
ATOM 981 O O . PHE A 1 122 ? -10.392 3.399 -4.818 1.00 98.75 122 PHE A O 1
ATOM 988 N N . HIS A 1 123 ? -9.431 3.757 -2.823 1.00 98.75 123 HIS A N 1
ATOM 989 C CA . HIS A 1 123 ? -8.126 4.084 -3.372 1.00 98.75 123 HIS A CA 1
ATOM 990 C C . HIS A 1 123 ? -7.440 2.834 -3.931 1.00 98.75 123 HIS A C 1
ATOM 992 O O . HIS A 1 123 ? -6.930 2.889 -5.037 1.00 98.75 123 HIS A O 1
ATOM 998 N N . GLU A 1 124 ? -7.429 1.712 -3.208 1.00 98.75 124 GLU A N 1
ATOM 999 C CA . GLU A 1 124 ? -6.855 0.455 -3.708 1.00 98.75 124 GLU A CA 1
ATOM 1000 C C . GLU A 1 124 ? -7.612 -0.063 -4.944 1.00 98.75 124 GLU A C 1
ATOM 1002 O O . GLU A 1 124 ? -6.968 -0.396 -5.927 1.00 98.75 124 GLU A O 1
ATOM 1007 N N . ASP A 1 125 ? -8.948 -0.003 -4.961 1.00 98.44 125 ASP A N 1
ATOM 1008 C CA . ASP A 1 125 ? -9.775 -0.421 -6.111 1.00 98.44 125 ASP A CA 1
ATOM 1009 C C . ASP A 1 125 ? -9.609 0.465 -7.365 1.00 98.44 125 ASP A C 1
ATOM 1011 O O . ASP A 1 125 ? -9.966 0.058 -8.472 1.00 98.44 125 ASP A O 1
ATOM 1015 N N . MET A 1 126 ? -9.142 1.708 -7.202 1.00 97.81 126 MET A N 1
ATOM 1016 C CA . MET A 1 126 ? -8.889 2.633 -8.313 1.00 97.81 126 MET A CA 1
ATOM 1017 C C . MET A 1 126 ? -7.569 2.325 -9.036 1.00 97.81 126 MET A C 1
ATOM 1019 O O . MET A 1 126 ? -7.440 2.671 -10.215 1.00 97.81 126 MET A O 1
ATOM 1023 N N . HIS A 1 127 ? -6.599 1.753 -8.321 1.00 96.50 127 HIS A N 1
ATOM 1024 C CA . HIS A 1 127 ? -5.258 1.440 -8.821 1.00 96.50 127 HIS A CA 1
ATOM 1025 C C . HIS A 1 127 ? -5.231 0.079 -9.527 1.00 96.50 127 HIS A C 1
ATOM 1027 O O . HIS A 1 127 ? -4.535 -0.005 -10.565 1.00 96.50 127 HIS A O 1
#

Secondary structure (DSSP, 8-state):
-HHHHHHHHHHHHHHTTT--HHHHH----TT---HHHHHHHHHHHHHIIIIITTS-S--SSTTHHHHH-TTTS-GGGTTTS-PPPHHHHHHHHHHHHHHHHHHHHHS---HHHHHHHHHHHHHHHH-

pLDDT: mean 96.48, std 3.62, range [75.81, 98.88]

Sequence (127 aa):
MTDLVTEARARTLELIADLEDEQLVGPRLKIVNPLLWEIGHVAWFQERWMLRHDGRTPPVRADGDTLWDSAAVPHEIRWDLPLPSRQGTLEFMAEVVDRVLARIGSEAPARDLTYFCLLTVFHEDMH

Radius of gyration: 14.38 Å; chains: 1; bounding box: 32×28×38 Å